Protein AF-A0A7S1FJR0-F1 (afdb_monomer_lite)

Radius of gyration: 29.77 Å; chains: 1; bounding box: 58×28×76 Å

InterPro domains:
  IPR029063 S-adenosyl-L-methionine-dependent methyltransferase superfamily [G3DSA:3.40.50.150] (60-135)
  IPR051038 RMT2/GAMT Methyltransferase [PTHR32379] (3-133)

Foldseek 3Di:
DVLLVVLVVCLVVVHDQCDADPVGDTPLRVCVVVVVVNSNVSSVVSVVVVVVVVVVVVVVVVVVVVVVVVVVVVPWDWDDDDQFIATPVRDGPDGNVCLVVLLVVLPVVQPPPCPPPDDDDDDCGSVSNVVNVVD

Secondary structure (DSSP, 8-state):
-HHHHHHHHHHHTT--S----TTS--HHHHHHHTT-HHHHHHHHHHHHHHHHHHHHHHHHHHHHHHHHHHHHHHH---EEETTEEE-TTS-EEEEGGGHHHHHHHHHHHS-TT-TT-----S--TTSTTHHHHT-

pLDDT: mean 90.29, std 5.3, range [60.34, 97.44]

Structure (mmCIF, N/CA/C/O backbone):
data_AF-A0A7S1FJR0-F1
#
_entry.id   AF-A0A7S1FJR0-F1
#
loop_
_atom_site.group_PDB
_atom_site.id
_atom_site.type_symbol
_atom_site.label_atom_id
_atom_site.label_alt_id
_atom_site.label_comp_id
_atom_site.label_asym_id
_atom_site.label_entity_id
_atom_site.label_seq_id
_atom_site.pdbx_PDB_ins_code
_atom_site.Cartn_x
_atom_site.Cartn_y
_atom_site.Cartn_z
_atom_site.occupancy
_atom_site.B_iso_or_equiv
_atom_site.auth_seq_id
_atom_site.auth_comp_id
_atom_site.auth_asym_id
_atom_site.auth_atom_id
_atom_site.pdbx_PDB_model_num
ATOM 1 N N . SER A 1 1 ? 29.076 12.548 -42.375 1.00 60.34 1 SER A N 1
ATOM 2 C CA . SER A 1 1 ? 28.071 13.593 -42.110 1.00 60.34 1 SER A CA 1
ATOM 3 C C . SER A 1 1 ? 26.684 12.986 -42.231 1.00 60.34 1 SER A C 1
ATOM 5 O O . SER A 1 1 ? 25.945 12.989 -41.262 1.00 60.34 1 SER A O 1
ATOM 7 N N . ASP A 1 2 ? 26.422 12.313 -43.347 1.00 78.38 2 ASP A N 1
ATOM 8 C CA . ASP A 1 2 ? 25.109 11.788 -43.751 1.00 78.38 2 ASP A CA 1
ATOM 9 C C . ASP A 1 2 ? 24.524 10.722 -42.807 1.00 78.38 2 ASP A C 1
ATOM 11 O O . ASP A 1 2 ? 23.327 10.709 -42.542 1.00 78.38 2 ASP A O 1
ATOM 15 N N . ALA A 1 3 ? 25.366 9.857 -42.230 1.00 76.50 3 ALA A N 1
ATOM 16 C CA . ALA A 1 3 ? 24.906 8.801 -41.323 1.00 76.50 3 ALA A CA 1
ATOM 17 C C . ALA A 1 3 ? 24.325 9.332 -39.998 1.00 76.50 3 ALA A C 1
ATOM 19 O O . ALA A 1 3 ? 23.472 8.688 -39.399 1.00 76.50 3 ALA A O 1
ATOM 20 N N . VAL A 1 4 ? 24.786 10.494 -39.525 1.00 86.38 4 VAL A N 1
ATOM 21 C CA . VAL A 1 4 ? 24.269 11.112 -38.292 1.00 86.38 4 VAL A CA 1
ATOM 22 C C . VAL A 1 4 ? 22.897 11.724 -38.557 1.00 86.38 4 VAL A C 1
ATOM 24 O O . VAL A 1 4 ? 21.985 11.534 -37.765 1.00 86.38 4 VAL A O 1
ATOM 27 N N . GLU A 1 5 ? 22.742 12.396 -39.696 1.00 86.81 5 GLU A N 1
ATOM 28 C CA . GLU A 1 5 ? 21.486 13.027 -40.108 1.00 86.81 5 GLU A CA 1
ATOM 29 C C . GLU A 1 5 ? 20.383 11.989 -40.349 1.00 86.81 5 GLU A C 1
ATOM 31 O O . GLU A 1 5 ? 19.269 12.145 -39.855 1.00 86.81 5 GLU A O 1
ATOM 36 N N . ALA A 1 6 ? 20.716 10.869 -40.998 1.00 82.25 6 ALA A N 1
ATOM 37 C CA . ALA A 1 6 ? 19.790 9.751 -41.154 1.00 82.25 6 ALA A CA 1
ATOM 38 C C . ALA A 1 6 ? 19.336 9.176 -39.798 1.00 82.25 6 ALA A C 1
ATOM 40 O O . ALA A 1 6 ? 18.147 8.937 -39.600 1.00 82.25 6 ALA A O 1
ATOM 41 N N . VAL A 1 7 ? 20.261 8.993 -38.848 1.00 85.06 7 VAL A N 1
ATOM 42 C CA . VAL A 1 7 ? 19.936 8.514 -37.492 1.00 85.06 7 VAL A CA 1
ATOM 43 C C . VAL A 1 7 ? 19.054 9.514 -36.745 1.00 85.06 7 VAL A C 1
ATOM 45 O O . VAL A 1 7 ? 18.097 9.097 -36.101 1.00 85.06 7 VAL A O 1
ATOM 48 N N . SER A 1 8 ? 19.321 10.816 -36.857 1.00 85.25 8 SER A N 1
ATOM 49 C CA . SER A 1 8 ? 18.485 11.856 -36.247 1.00 85.25 8 SER A CA 1
ATOM 50 C C . SER A 1 8 ? 17.046 11.813 -36.762 1.00 85.25 8 SER A C 1
ATOM 52 O O . SER A 1 8 ? 16.123 11.790 -35.953 1.00 85.25 8 SER A O 1
ATOM 54 N N . VAL A 1 9 ? 16.846 11.706 -38.080 1.00 86.50 9 VAL A N 1
ATOM 55 C CA . VAL A 1 9 ? 15.502 11.608 -38.678 1.00 86.50 9 VAL A CA 1
ATOM 56 C C . VAL A 1 9 ? 14.767 10.347 -38.214 1.00 86.50 9 VAL A C 1
ATOM 58 O O . VAL A 1 9 ? 13.573 10.391 -37.931 1.00 86.50 9 VAL A O 1
ATOM 61 N N . LEU A 1 10 ? 15.469 9.216 -38.107 1.00 82.75 10 LEU A N 1
ATOM 62 C CA . LEU A 1 10 ? 14.882 7.955 -37.641 1.00 82.75 10 LEU A CA 1
ATOM 63 C C . LEU A 1 10 ? 14.472 8.020 -36.160 1.00 82.75 10 LEU A C 1
ATOM 65 O O . LEU A 1 10 ? 13.376 7.593 -35.796 1.00 82.75 10 LEU A O 1
ATOM 69 N N . VAL A 1 11 ? 15.317 8.619 -35.319 1.00 85.88 11 VAL A N 1
ATOM 70 C CA . VAL A 1 11 ? 15.025 8.873 -33.901 1.00 85.88 11 VAL A CA 1
ATOM 71 C C . VAL A 1 11 ? 13.803 9.786 -33.737 1.00 85.88 11 VAL A C 1
ATOM 73 O O . VAL A 1 11 ? 12.915 9.482 -32.941 1.00 85.88 11 VAL A O 1
ATOM 76 N N . GLU A 1 12 ? 13.712 10.865 -34.518 1.00 84.44 12 GLU A N 1
ATOM 77 C CA . GLU A 1 12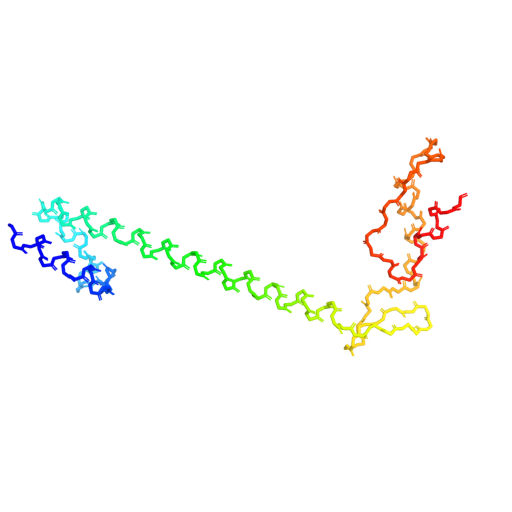 ? 12.555 11.775 -34.522 1.00 84.44 12 GLU A CA 1
ATOM 78 C C . GLU A 1 12 ? 11.269 11.095 -35.009 1.00 84.44 12 GLU A C 1
ATOM 80 O O . GLU A 1 12 ? 10.179 11.394 -34.523 1.00 84.44 12 GLU A O 1
ATOM 85 N N . ALA A 1 13 ? 11.387 10.136 -35.927 1.00 85.19 13 ALA A N 1
ATOM 86 C CA . ALA A 1 13 ? 10.273 9.320 -36.399 1.00 85.19 13 ALA A CA 1
ATOM 87 C C . ALA A 1 13 ? 9.847 8.218 -35.405 1.00 85.19 13 ALA A C 1
ATOM 89 O O . ALA A 1 13 ? 8.972 7.413 -35.726 1.00 85.19 13 ALA A O 1
ATOM 90 N N . HIS A 1 14 ? 10.442 8.176 -34.209 1.00 80.06 14 HIS A N 1
ATOM 91 C CA . HIS A 1 14 ? 10.202 7.177 -33.169 1.00 80.06 14 HIS A CA 1
ATOM 92 C C . HIS A 1 14 ? 10.384 5.720 -33.631 1.00 80.06 14 HIS A C 1
ATOM 94 O O . HIS A 1 14 ? 9.635 4.824 -33.232 1.00 80.06 14 HIS A O 1
ATOM 100 N N . THR A 1 15 ? 11.355 5.463 -34.509 1.00 79.88 15 THR A N 1
ATOM 101 C CA . THR A 1 15 ? 11.601 4.103 -35.002 1.00 79.88 15 THR A CA 1
ATOM 102 C C . THR A 1 15 ? 12.198 3.201 -33.926 1.00 79.88 15 THR A C 1
ATOM 104 O O . THR A 1 15 ? 12.932 3.658 -33.052 1.00 79.88 15 THR A O 1
ATOM 107 N N . VAL A 1 16 ? 11.927 1.900 -34.037 1.00 82.19 16 VAL A N 1
ATOM 108 C CA . VAL A 1 16 ? 12.459 0.863 -33.143 1.00 82.19 16 VAL A CA 1
ATOM 109 C C . VAL A 1 16 ? 13.994 0.902 -33.156 1.00 82.19 16 VAL A C 1
ATOM 111 O O . VAL A 1 16 ? 14.613 0.759 -34.211 1.00 82.19 16 VAL A O 1
ATOM 114 N N . TRP A 1 17 ? 14.605 1.137 -31.993 1.00 84.38 17 TRP A N 1
ATOM 115 C CA . TRP A 1 17 ? 16.048 1.371 -31.853 1.00 84.38 17 TRP A CA 1
ATOM 116 C C . TRP A 1 17 ? 16.842 0.109 -31.490 1.00 84.38 17 TRP A C 1
ATOM 118 O O . TRP A 1 17 ? 18.056 0.083 -31.681 1.00 84.38 17 TRP A O 1
ATOM 128 N N . ASP A 1 18 ? 16.167 -0.924 -30.985 1.00 87.12 18 ASP A N 1
ATOM 129 C CA . ASP A 1 18 ? 16.720 -2.186 -30.477 1.00 87.12 18 ASP A CA 1
ATOM 130 C C . ASP A 1 18 ? 16.573 -3.355 -31.469 1.00 87.12 18 ASP A C 1
ATOM 132 O O . ASP A 1 18 ? 16.787 -4.516 -31.117 1.00 87.12 18 ASP A O 1
ATOM 136 N N . VAL A 1 19 ? 16.227 -3.067 -32.730 1.00 89.88 19 VAL A N 1
ATOM 137 C CA . VAL A 1 19 ? 16.151 -4.088 -33.785 1.00 89.88 19 VAL A CA 1
ATOM 138 C C . VAL A 1 19 ? 17.517 -4.732 -33.975 1.00 89.88 19 VAL A C 1
ATOM 140 O O . VAL A 1 19 ? 18.516 -4.037 -34.103 1.00 89.88 19 VAL A O 1
ATOM 143 N N . THR A 1 20 ? 17.567 -6.056 -34.051 1.00 91.75 20 THR A N 1
ATOM 144 C CA . THR A 1 20 ? 18.815 -6.787 -34.284 1.00 91.75 20 THR A CA 1
ATOM 145 C C . THR A 1 20 ? 18.979 -7.191 -35.748 1.00 91.75 20 THR A C 1
ATOM 147 O O . THR A 1 20 ? 18.000 -7.472 -36.445 1.00 91.75 20 THR A O 1
ATOM 150 N N . ASP A 1 21 ? 20.223 -7.201 -36.230 1.00 89.81 21 ASP A N 1
ATOM 151 C CA . ASP A 1 21 ? 20.583 -7.779 -37.528 1.00 89.81 21 ASP A CA 1
ATOM 152 C C . ASP A 1 21 ? 20.676 -9.321 -37.477 1.00 89.81 21 ASP A C 1
ATOM 154 O O . ASP A 1 21 ? 20.405 -9.952 -36.452 1.00 89.81 21 ASP A O 1
ATOM 158 N N . ALA A 1 22 ? 21.053 -9.952 -38.596 1.00 90.56 22 ALA A N 1
ATOM 159 C CA . ALA A 1 22 ? 21.213 -11.408 -38.683 1.00 90.56 22 ALA A CA 1
ATOM 160 C C . ALA A 1 22 ? 22.313 -11.955 -37.749 1.00 90.56 22 ALA A C 1
ATOM 162 O O . ALA A 1 22 ? 22.316 -13.143 -37.422 1.00 90.56 22 ALA A O 1
ATOM 163 N N . GLU A 1 23 ? 23.224 -11.090 -37.303 1.00 89.56 23 GLU A N 1
ATOM 164 C CA . GLU A 1 23 ? 24.294 -11.386 -36.358 1.00 89.56 23 GLU A CA 1
ATOM 165 C C . GLU A 1 23 ? 23.918 -11.043 -34.903 1.00 89.56 23 GLU A C 1
ATOM 167 O O . GLU A 1 23 ? 24.732 -11.244 -34.000 1.00 89.56 23 GLU A O 1
ATOM 172 N N . GLY A 1 24 ? 22.694 -10.563 -34.652 1.00 91.00 24 GLY A N 1
ATOM 173 C CA . GLY A 1 24 ? 22.186 -10.235 -33.319 1.00 91.00 24 GLY A CA 1
ATOM 174 C C . GLY A 1 24 ? 22.629 -8.873 -32.779 1.00 91.00 24 GLY A C 1
ATOM 175 O O . GLY A 1 24 ? 22.504 -8.637 -31.580 1.00 91.00 24 GLY A O 1
ATOM 176 N N . ARG A 1 25 ? 23.162 -7.981 -33.621 1.00 90.19 25 ARG A N 1
ATOM 177 C CA . ARG A 1 25 ? 23.668 -6.660 -33.215 1.00 90.19 25 ARG A CA 1
ATOM 178 C C . ARG A 1 25 ? 22.603 -5.591 -33.388 1.00 90.19 25 ARG A C 1
ATOM 180 O O . ARG A 1 25 ? 21.916 -5.573 -34.410 1.00 90.19 25 ARG A O 1
ATOM 187 N N . ILE A 1 26 ? 22.521 -4.663 -32.439 1.00 91.81 26 ILE A N 1
ATOM 188 C CA . ILE A 1 26 ? 21.643 -3.491 -32.561 1.00 91.81 26 ILE A CA 1
ATOM 189 C C . ILE A 1 26 ? 22.347 -2.348 -33.321 1.00 91.81 26 ILE A C 1
ATOM 191 O O . ILE A 1 26 ? 23.581 -2.327 -33.398 1.00 91.81 26 ILE A O 1
ATOM 195 N N . PRO A 1 27 ? 21.616 -1.349 -33.860 1.00 91.31 27 PRO A N 1
ATOM 196 C CA . PRO A 1 27 ? 22.200 -0.224 -34.590 1.00 91.31 27 PRO A CA 1
ATOM 197 C C . PRO A 1 27 ? 23.309 0.504 -33.822 1.00 91.31 27 PRO A C 1
ATOM 199 O O . PRO A 1 27 ? 24.277 0.965 -34.430 1.00 91.31 27 PRO A O 1
ATOM 202 N N . ALA A 1 28 ? 23.203 0.577 -32.491 1.00 90.56 28 ALA A N 1
ATOM 203 C CA . ALA A 1 28 ? 24.237 1.161 -31.642 1.00 90.56 28 ALA A CA 1
ATOM 204 C C . ALA A 1 28 ? 25.548 0.349 -31.691 1.00 90.56 28 ALA A C 1
ATOM 206 O O . ALA A 1 28 ? 26.613 0.932 -31.891 1.00 90.56 28 ALA A O 1
ATOM 207 N N . ASP A 1 29 ? 25.491 -0.983 -31.614 1.00 91.69 29 ASP A N 1
ATOM 208 C CA . ASP A 1 29 ? 26.678 -1.851 -31.691 1.00 91.69 29 ASP A CA 1
ATOM 209 C C . ASP A 1 29 ? 27.389 -1.718 -33.041 1.00 91.69 29 ASP A C 1
ATOM 211 O O . ASP A 1 29 ? 28.623 -1.668 -33.122 1.00 91.69 29 ASP A O 1
ATOM 215 N N . VAL A 1 30 ? 26.603 -1.627 -34.119 1.00 91.62 30 VAL A N 1
ATOM 216 C CA . VAL A 1 30 ? 27.115 -1.424 -35.479 1.00 91.62 30 VAL A CA 1
ATOM 217 C C . VAL A 1 30 ? 27.787 -0.054 -35.595 1.00 91.62 30 VAL A C 1
ATOM 219 O O . VAL A 1 30 ? 28.906 0.036 -36.105 1.00 91.62 30 VAL A O 1
ATOM 222 N N . ALA A 1 31 ? 27.159 1.004 -35.072 1.00 91.81 31 ALA A N 1
ATOM 223 C CA . ALA A 1 31 ? 27.729 2.350 -35.056 1.00 91.81 31 ALA A CA 1
ATOM 224 C C . ALA A 1 31 ? 29.031 2.419 -34.242 1.00 91.81 31 ALA A C 1
ATOM 226 O O . ALA A 1 31 ? 29.994 3.051 -34.681 1.00 91.81 31 ALA A O 1
ATOM 227 N N . PHE A 1 32 ? 29.091 1.736 -33.097 1.00 92.75 32 PHE A N 1
ATOM 228 C CA . PHE A 1 32 ? 30.289 1.656 -32.263 1.00 92.75 32 PHE A CA 1
ATOM 229 C C . PHE A 1 32 ? 31.433 0.936 -32.984 1.00 92.75 32 PHE A C 1
ATOM 231 O O . PHE A 1 32 ? 32.537 1.469 -33.093 1.00 92.75 32 PHE A O 1
ATOM 238 N N . THR A 1 33 ? 31.152 -0.238 -33.557 1.00 92.06 33 THR A N 1
ATOM 239 C CA . THR A 1 33 ? 32.147 -1.052 -34.275 1.00 92.06 33 THR A CA 1
ATOM 240 C C . THR A 1 33 ? 32.689 -0.332 -35.514 1.00 92.06 33 THR A C 1
ATOM 242 O O . THR A 1 33 ? 33.867 -0.457 -35.841 1.00 92.06 33 THR A O 1
ATOM 245 N N . ALA A 1 34 ? 31.855 0.469 -36.183 1.00 90.88 34 ALA A N 1
ATOM 246 C CA . ALA A 1 34 ? 32.246 1.294 -37.326 1.00 90.88 34 ALA A CA 1
ATOM 247 C C . ALA A 1 34 ? 32.981 2.600 -36.942 1.00 90.88 34 ALA A C 1
ATOM 249 O O . ALA A 1 34 ? 33.374 3.369 -37.822 1.00 90.88 34 ALA A O 1
ATOM 250 N N . GLY A 1 35 ? 33.162 2.890 -35.646 1.00 91.94 35 GLY A N 1
ATOM 251 C CA . GLY A 1 35 ? 33.801 4.119 -35.160 1.00 91.94 35 GLY A CA 1
ATOM 252 C C . GLY A 1 35 ? 32.937 5.378 -35.310 1.00 91.94 35 GLY A C 1
ATOM 253 O O . GLY A 1 35 ? 33.449 6.499 -35.302 1.00 91.94 35 GLY A O 1
ATOM 254 N N . HIS A 1 36 ? 31.621 5.233 -35.475 1.00 93.06 36 HIS A N 1
ATOM 255 C CA . HIS A 1 36 ? 30.671 6.337 -35.627 1.00 93.06 36 HIS A CA 1
ATOM 256 C C . HIS A 1 36 ? 30.156 6.821 -34.267 1.00 93.06 36 HIS A C 1
ATOM 258 O O . HIS A 1 36 ? 28.973 6.698 -33.955 1.00 93.06 36 HIS A O 1
ATOM 264 N N . GLN A 1 37 ? 31.049 7.425 -33.475 1.00 92.56 37 GLN A N 1
ATOM 265 C CA . GLN A 1 37 ? 30.767 7.827 -32.090 1.00 92.56 37 GLN A CA 1
ATOM 266 C C . GLN A 1 37 ? 29.494 8.676 -31.949 1.00 92.56 37 GLN A C 1
ATOM 268 O O . GLN A 1 37 ? 28.661 8.397 -31.101 1.00 92.56 37 GLN A O 1
ATOM 273 N N . ARG A 1 38 ? 29.288 9.671 -32.823 1.00 92.25 38 ARG A N 1
ATOM 274 C CA . ARG A 1 38 ? 28.103 10.548 -32.745 1.00 92.25 38 ARG A CA 1
ATOM 275 C C . ARG A 1 38 ? 26.787 9.806 -32.981 1.00 92.25 38 ARG A C 1
ATOM 277 O O . ARG A 1 38 ? 25.802 10.097 -32.315 1.00 92.25 38 ARG A O 1
ATOM 284 N N . SER A 1 39 ? 26.766 8.867 -33.926 1.00 90.81 39 SER A N 1
ATOM 285 C CA . SER A 1 39 ? 25.584 8.040 -34.186 1.00 90.81 39 SER A CA 1
ATOM 286 C C . SER A 1 39 ? 25.328 7.077 -33.025 1.00 90.81 39 SER A C 1
ATOM 288 O O . SER A 1 39 ? 24.182 6.907 -32.625 1.00 90.81 39 SER A O 1
ATOM 290 N N . PHE A 1 40 ? 26.389 6.501 -32.450 1.00 92.12 40 PHE A N 1
ATOM 291 C CA . PHE A 1 40 ? 26.303 5.669 -31.250 1.00 92.12 40 PHE A CA 1
ATOM 292 C C . PHE A 1 40 ? 25.731 6.439 -30.052 1.00 92.12 40 PHE A C 1
ATOM 294 O O . PHE A 1 40 ? 24.793 5.962 -29.413 1.00 92.12 40 PHE A O 1
ATOM 301 N N . ASP A 1 41 ? 26.242 7.643 -29.780 1.00 92.00 41 ASP A N 1
ATOM 302 C CA . ASP A 1 41 ? 25.780 8.479 -28.669 1.00 92.00 41 ASP A CA 1
ATOM 303 C C . ASP A 1 41 ? 24.293 8.838 -28.830 1.00 92.00 41 ASP A C 1
ATOM 305 O O . ASP A 1 41 ? 23.522 8.717 -27.879 1.00 92.00 41 ASP A O 1
ATOM 309 N N . LEU A 1 42 ? 23.864 9.223 -30.041 1.00 91.31 42 LEU A N 1
ATOM 310 C CA . LEU A 1 42 ? 22.461 9.544 -30.334 1.00 91.31 42 LEU A CA 1
ATOM 311 C C . LEU A 1 42 ? 21.529 8.345 -30.133 1.00 91.31 42 LEU A C 1
ATOM 313 O O . LEU A 1 42 ? 20.503 8.483 -29.470 1.00 91.31 42 LEU A O 1
ATOM 317 N N . LEU A 1 43 ? 21.889 7.177 -30.671 1.00 91.25 43 LEU A N 1
ATOM 318 C CA . LEU A 1 43 ? 21.094 5.953 -30.530 1.00 91.25 43 LEU A CA 1
ATOM 319 C C . LEU A 1 43 ? 20.999 5.509 -29.070 1.00 91.25 43 LEU A C 1
ATOM 321 O O . LEU A 1 43 ? 19.926 5.128 -28.613 1.00 91.25 43 LEU A O 1
ATOM 325 N N . THR A 1 44 ? 22.099 5.615 -28.324 1.00 90.38 44 THR A N 1
ATOM 326 C CA . THR A 1 44 ? 22.141 5.253 -26.903 1.00 90.38 44 THR A CA 1
ATOM 327 C C . THR A 1 44 ? 21.279 6.193 -26.065 1.00 90.38 44 THR A C 1
ATOM 329 O O . THR A 1 44 ? 20.480 5.742 -25.247 1.00 90.38 44 THR A O 1
ATOM 332 N N . LEU A 1 45 ? 21.397 7.508 -26.276 1.00 90.31 45 LEU A N 1
ATOM 333 C CA . LEU A 1 45 ? 20.585 8.498 -25.564 1.00 90.31 45 LEU A CA 1
ATOM 334 C C . LEU A 1 45 ? 19.096 8.348 -25.883 1.00 90.31 45 LEU A C 1
ATOM 336 O O . LEU A 1 45 ? 18.268 8.465 -24.980 1.00 90.31 45 LEU A O 1
ATOM 340 N N . TYR A 1 46 ? 18.763 8.060 -27.141 1.00 91.12 46 TYR A N 1
ATOM 341 C CA . TYR A 1 46 ? 17.396 7.773 -27.548 1.00 91.12 46 TYR A CA 1
ATOM 342 C C . TYR A 1 46 ? 16.861 6.483 -26.914 1.00 91.12 46 TYR A C 1
ATOM 344 O O . TYR A 1 46 ? 15.787 6.499 -26.323 1.00 91.12 46 TYR A O 1
ATOM 352 N N . GLY A 1 47 ? 17.622 5.387 -26.936 1.00 89.62 47 GLY A N 1
ATOM 353 C CA . GLY A 1 47 ? 17.214 4.141 -26.284 1.00 89.62 47 GLY A CA 1
ATOM 354 C C . GLY A 1 47 ? 16.949 4.330 -24.788 1.00 89.62 47 GLY A C 1
ATOM 355 O O . GLY A 1 47 ? 15.908 3.920 -24.278 1.00 89.62 47 GLY A O 1
ATOM 356 N N . CYS A 1 48 ? 17.826 5.060 -24.091 1.00 89.62 48 CYS A N 1
ATOM 357 C CA . CYS A 1 48 ? 17.617 5.434 -22.691 1.00 89.62 48 CYS A CA 1
ATOM 358 C C . CYS A 1 48 ? 16.343 6.267 -22.474 1.00 89.62 48 CYS A C 1
ATOM 360 O O . CYS A 1 48 ? 15.662 6.078 -21.464 1.00 89.62 48 CYS A O 1
ATOM 362 N N . SER A 1 49 ? 16.018 7.197 -23.378 1.00 89.44 49 SER A N 1
ATOM 363 C CA . SER A 1 49 ? 14.815 8.026 -23.245 1.00 89.44 49 SER A CA 1
ATOM 364 C C . SER A 1 49 ? 13.535 7.224 -23.484 1.00 89.44 49 SER A C 1
ATOM 366 O O . SER A 1 49 ? 12.578 7.398 -22.732 1.00 89.44 49 SER A O 1
ATOM 368 N N . VAL A 1 50 ? 13.540 6.299 -24.450 1.00 90.62 50 VAL A N 1
ATOM 369 C CA . VAL A 1 50 ? 12.428 5.375 -24.717 1.00 90.62 50 VAL A CA 1
ATOM 370 C C . VAL A 1 50 ? 12.196 4.449 -23.527 1.00 90.62 50 VAL A C 1
ATOM 372 O O . VAL A 1 50 ? 11.086 4.416 -23.006 1.00 90.62 50 VAL A O 1
ATOM 375 N N . ILE A 1 51 ? 13.241 3.778 -23.028 1.00 89.50 51 ILE A N 1
ATOM 376 C CA . ILE A 1 51 ? 13.140 2.892 -21.854 1.00 89.50 51 ILE A CA 1
ATOM 377 C C . ILE A 1 51 ? 12.580 3.654 -20.652 1.00 89.50 51 ILE A C 1
ATOM 379 O O . ILE A 1 51 ? 11.719 3.158 -19.929 1.00 89.50 51 ILE A O 1
ATOM 383 N N . ARG A 1 52 ? 13.059 4.880 -20.421 1.00 91.69 52 ARG A N 1
ATOM 384 C CA . ARG A 1 52 ? 12.564 5.705 -19.319 1.00 91.69 52 ARG A CA 1
ATOM 385 C C . ARG A 1 52 ? 11.084 6.044 -19.486 1.00 91.69 52 ARG A C 1
ATOM 387 O O . ARG A 1 52 ? 10.346 5.926 -18.515 1.00 91.69 52 ARG A O 1
ATOM 394 N N . ALA A 1 53 ? 10.659 6.426 -20.689 1.00 90.50 53 ALA A N 1
ATOM 395 C CA . ALA A 1 53 ? 9.254 6.689 -20.973 1.00 90.50 53 ALA A CA 1
ATOM 396 C C . ALA A 1 53 ? 8.387 5.442 -20.734 1.00 90.50 53 ALA A C 1
ATOM 398 O O . ALA A 1 53 ? 7.338 5.552 -20.112 1.00 90.50 53 ALA A O 1
ATOM 399 N N . GLU A 1 54 ? 8.841 4.253 -21.138 1.00 92.38 54 GLU A N 1
ATOM 400 C CA . GLU A 1 54 ? 8.133 2.990 -20.884 1.00 92.38 54 GLU A CA 1
ATOM 401 C C . GLU A 1 54 ? 8.021 2.654 -19.392 1.00 92.38 54 GLU A C 1
ATOM 403 O O . GLU A 1 54 ? 6.969 2.198 -18.936 1.00 92.38 54 GLU A O 1
ATOM 408 N N . ILE A 1 55 ? 9.087 2.887 -18.621 1.00 93.44 55 ILE A N 1
ATOM 409 C CA . ILE A 1 55 ? 9.082 2.714 -17.163 1.00 93.44 55 ILE A CA 1
ATOM 410 C C . ILE A 1 55 ? 8.083 3.679 -16.518 1.00 93.44 55 ILE A C 1
ATOM 412 O O . ILE A 1 55 ? 7.275 3.256 -15.689 1.00 93.44 55 ILE A O 1
ATOM 416 N N . ASP A 1 56 ? 8.118 4.955 -16.902 1.00 93.81 56 ASP A N 1
ATOM 417 C CA . ASP A 1 56 ? 7.220 5.983 -16.374 1.00 93.81 56 ASP A CA 1
ATOM 418 C C . ASP A 1 56 ? 5.751 5.663 -16.719 1.00 93.81 56 ASP A C 1
ATOM 420 O O . ASP A 1 56 ? 4.890 5.680 -15.833 1.00 93.81 56 ASP A O 1
ATOM 424 N N . ASP A 1 57 ? 5.473 5.241 -17.955 1.00 93.75 57 ASP A N 1
ATOM 425 C CA . ASP A 1 57 ? 4.174 4.715 -18.395 1.00 93.75 57 ASP A CA 1
ATOM 426 C C . ASP A 1 57 ? 3.729 3.508 -17.556 1.00 93.75 57 ASP A C 1
ATOM 428 O O . ASP A 1 57 ? 2.565 3.391 -17.159 1.00 93.75 57 ASP A O 1
ATOM 432 N N . GLY A 1 58 ? 4.653 2.582 -17.286 1.00 92.69 58 GLY A N 1
ATOM 433 C CA . GLY A 1 58 ? 4.424 1.416 -16.440 1.00 92.69 58 GLY A CA 1
ATOM 434 C C . GLY A 1 58 ? 4.015 1.813 -15.021 1.00 92.69 58 GLY A C 1
ATOM 435 O O . GLY A 1 58 ? 3.008 1.317 -14.506 1.00 92.69 58 GLY A O 1
ATOM 436 N N . HIS A 1 59 ? 4.738 2.756 -14.413 1.00 93.75 59 HIS A N 1
ATOM 437 C CA . HIS A 1 59 ? 4.409 3.310 -13.101 1.00 93.75 59 HIS A CA 1
ATOM 438 C C . HIS A 1 59 ? 3.054 4.024 -13.095 1.00 93.75 59 HIS A C 1
ATOM 440 O O . HIS A 1 59 ? 2.274 3.852 -12.155 1.00 93.75 59 HIS A O 1
ATOM 446 N N . GLU A 1 60 ? 2.726 4.789 -14.137 1.00 92.88 60 GLU A N 1
ATOM 447 C CA . GLU A 1 60 ? 1.432 5.465 -14.225 1.00 92.88 60 GLU A CA 1
ATOM 448 C C . GLU A 1 60 ? 0.275 4.463 -14.339 1.00 92.88 60 GLU A C 1
ATOM 450 O O . GLU A 1 60 ? -0.745 4.606 -13.651 1.00 92.88 60 GLU A O 1
ATOM 455 N N . ARG A 1 61 ? 0.431 3.415 -15.157 1.00 93.31 61 ARG A N 1
ATOM 456 C CA . ARG A 1 61 ? -0.558 2.333 -15.297 1.00 93.31 61 ARG A CA 1
ATOM 457 C C . ARG A 1 61 ? -0.759 1.589 -13.978 1.00 93.31 61 ARG A C 1
ATOM 459 O O . ARG A 1 61 ? -1.906 1.351 -13.593 1.00 93.31 61 ARG A O 1
ATOM 466 N N . GLU A 1 62 ? 0.320 1.269 -13.268 1.00 92.19 62 GLU A N 1
ATOM 467 C CA . GLU A 1 62 ? 0.280 0.666 -11.931 1.00 92.19 62 GLU A CA 1
ATOM 468 C C . GLU A 1 62 ? -0.471 1.565 -10.945 1.00 92.19 62 GLU A C 1
ATOM 470 O O . GLU A 1 62 ? -1.450 1.134 -10.335 1.00 92.19 62 GLU A O 1
ATOM 475 N N . ALA A 1 63 ? -0.090 2.840 -10.855 1.00 91.44 63 ALA A N 1
ATOM 476 C CA . ALA A 1 63 ? -0.729 3.803 -9.968 1.00 91.44 63 ALA A CA 1
ATOM 477 C C . ALA A 1 63 ? -2.219 3.978 -10.301 1.00 91.44 63 ALA A C 1
ATOM 479 O O . ALA A 1 63 ? -3.060 4.047 -9.404 1.00 91.44 63 ALA A O 1
ATOM 480 N N . LYS A 1 64 ? -2.588 4.006 -11.587 1.00 92.06 64 LYS A N 1
ATOM 481 C CA . LYS A 1 64 ? -3.991 4.057 -12.023 1.00 92.06 64 LYS A CA 1
ATOM 482 C C . LYS A 1 64 ? -4.753 2.800 -11.616 1.00 92.06 64 LYS A C 1
ATOM 484 O O . LYS A 1 64 ? -5.889 2.916 -11.148 1.00 92.06 64 LYS A O 1
ATOM 489 N N . ARG A 1 65 ? -4.151 1.615 -11.749 1.00 93.44 65 ARG A N 1
ATOM 490 C CA . ARG A 1 65 ? -4.765 0.358 -11.301 1.00 93.44 65 ARG A CA 1
ATOM 491 C C . ARG A 1 65 ? -4.979 0.368 -9.791 1.00 93.44 65 ARG A C 1
ATOM 493 O O . ARG A 1 65 ? -6.093 0.105 -9.353 1.00 93.44 65 ARG A O 1
ATOM 500 N N . GLN A 1 66 ? -3.968 0.746 -9.011 1.00 90.50 66 GLN A N 1
ATOM 501 C CA . GLN A 1 66 ? -4.068 0.845 -7.551 1.00 90.50 66 GLN A CA 1
ATOM 502 C C . GLN A 1 66 ? -5.143 1.841 -7.117 1.00 90.50 66 GLN A C 1
ATOM 504 O O . GLN A 1 66 ? -5.971 1.508 -6.276 1.00 90.50 66 GLN A O 1
ATOM 509 N N . ARG A 1 67 ? -5.208 3.025 -7.744 1.00 91.06 67 ARG A N 1
ATOM 510 C CA . ARG A 1 67 ? -6.289 3.995 -7.503 1.00 91.06 67 ARG A CA 1
ATOM 511 C C . ARG A 1 67 ? -7.662 3.403 -7.799 1.00 91.06 67 ARG A C 1
ATOM 513 O O . ARG A 1 67 ? -8.587 3.631 -7.031 1.00 91.06 67 ARG A O 1
ATOM 520 N N . THR A 1 68 ? -7.790 2.641 -8.884 1.00 91.25 68 THR A N 1
ATOM 521 C CA . THR A 1 68 ? -9.055 1.992 -9.264 1.00 91.25 68 THR A CA 1
ATOM 522 C C . THR A 1 68 ? -9.466 0.934 -8.239 1.00 91.25 68 THR A C 1
ATOM 524 O O . THR A 1 68 ? -10.622 0.909 -7.822 1.00 91.25 68 THR A O 1
ATOM 527 N N . ILE A 1 69 ? -8.526 0.100 -7.783 1.00 88.56 69 ILE A N 1
ATOM 528 C CA . ILE A 1 69 ? -8.767 -0.913 -6.743 1.00 88.56 69 ILE A CA 1
ATOM 529 C C . ILE A 1 69 ? -9.149 -0.240 -5.420 1.00 88.56 69 ILE A C 1
ATOM 531 O O . ILE A 1 69 ? -10.165 -0.591 -4.831 1.00 88.56 69 ILE A O 1
ATOM 535 N N . HIS A 1 70 ? -8.387 0.766 -4.984 1.00 88.62 70 HIS A N 1
ATOM 536 C CA . HIS A 1 70 ? -8.663 1.511 -3.756 1.00 88.62 70 HIS A CA 1
ATOM 537 C C . HIS A 1 70 ? -10.027 2.207 -3.806 1.00 88.62 70 HIS A C 1
ATOM 539 O O . HIS A 1 70 ? -10.797 2.138 -2.855 1.00 88.62 70 HIS A O 1
ATOM 545 N N . PHE A 1 71 ? -10.362 2.831 -4.936 1.00 92.31 71 PHE A N 1
ATOM 546 C CA . PHE A 1 71 ? -11.674 3.437 -5.136 1.00 92.31 71 PHE A CA 1
ATOM 547 C C . PHE A 1 71 ? -12.798 2.400 -5.071 1.00 92.31 71 PHE A C 1
ATOM 549 O O . PHE A 1 71 ? -13.820 2.657 -4.445 1.00 92.31 71 PHE A O 1
ATOM 556 N N . SER A 1 72 ? -12.590 1.219 -5.660 1.00 88.88 72 SER A N 1
ATOM 557 C CA . SER A 1 72 ? -13.567 0.126 -5.614 1.00 88.88 72 SER A CA 1
ATOM 558 C C . SER A 1 72 ? -13.787 -0.366 -4.182 1.00 88.88 72 SER A C 1
ATOM 560 O O . SER A 1 72 ? -14.933 -0.475 -3.760 1.00 88.88 72 SER A O 1
ATOM 562 N N . TYR A 1 73 ? -12.708 -0.557 -3.414 1.00 87.50 73 TYR A N 1
ATOM 563 C CA . TYR A 1 73 ? -12.771 -0.917 -1.994 1.00 87.50 73 TYR A CA 1
ATOM 564 C C . TYR A 1 73 ? -13.556 0.116 -1.170 1.00 87.50 73 TYR A C 1
ATOM 566 O O . TYR A 1 73 ? -14.426 -0.242 -0.385 1.00 87.50 73 TYR A O 1
ATOM 574 N N . LEU A 1 74 ? -13.311 1.415 -1.386 1.00 90.25 74 LEU A N 1
ATOM 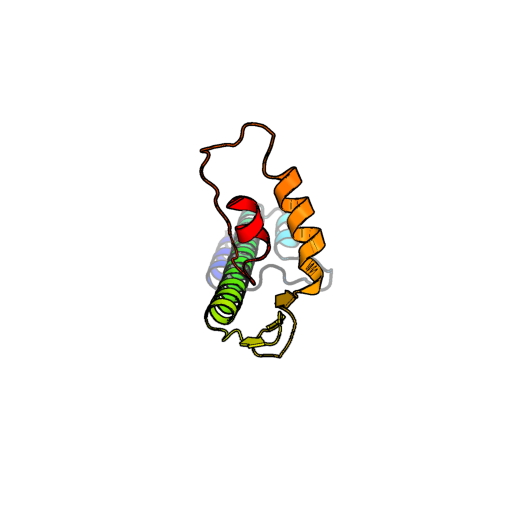575 C CA . LEU A 1 74 ? -14.012 2.482 -0.659 1.00 90.25 74 LEU A CA 1
ATOM 576 C C . LEU A 1 74 ? -15.502 2.607 -1.012 1.00 90.25 74 LEU A C 1
ATOM 578 O O . LEU A 1 74 ? -16.268 3.171 -0.232 1.00 90.25 74 LEU A O 1
ATOM 582 N N . GLN A 1 75 ? -15.915 2.135 -2.188 1.00 91.31 75 GLN A N 1
ATOM 583 C CA . GLN A 1 75 ? -17.319 2.134 -2.606 1.00 91.31 75 GLN A CA 1
ATOM 584 C C . GLN A 1 75 ? -18.066 0.859 -2.210 1.00 91.31 75 GLN A C 1
ATOM 586 O O . GLN A 1 75 ? -19.289 0.786 -2.368 1.00 91.31 75 GLN A O 1
ATOM 591 N N . GLU A 1 76 ? -17.347 -0.147 -1.726 1.00 90.38 76 GLU A N 1
ATOM 592 C CA . GLU A 1 76 ? -17.913 -1.440 -1.403 1.00 90.38 76 GLU A CA 1
ATOM 593 C C . GLU A 1 76 ? -18.841 -1.353 -0.186 1.00 90.38 76 GLU A C 1
ATOM 595 O O . GLU A 1 76 ? -18.547 -0.711 0.825 1.00 90.38 76 GLU A O 1
ATOM 600 N N . LYS A 1 77 ? -20.009 -1.997 -0.285 1.00 92.75 77 LYS A N 1
ATOM 601 C CA . LYS A 1 77 ? -20.966 -2.046 0.821 1.00 92.75 77 LYS A CA 1
ATOM 602 C C . LYS A 1 77 ? -20.607 -3.190 1.756 1.00 92.75 77 LYS A C 1
ATOM 604 O O . LYS A 1 77 ? -20.802 -4.351 1.408 1.00 92.75 77 LYS A O 1
ATOM 609 N N . LEU A 1 78 ? -20.168 -2.837 2.956 1.00 95.25 78 LEU A N 1
ATOM 610 C CA . LEU A 1 78 ? -19.948 -3.797 4.029 1.00 95.25 78 LEU A CA 1
ATOM 611 C C . LEU A 1 78 ? -21.271 -4.216 4.678 1.00 95.25 78 LEU A C 1
ATOM 613 O O . LEU A 1 78 ? -22.214 -3.424 4.786 1.00 95.25 78 LEU A O 1
ATOM 617 N N . ARG A 1 79 ? -21.330 -5.468 5.130 1.00 95.94 79 ARG A N 1
ATOM 618 C CA . ARG A 1 79 ? -22.456 -6.035 5.878 1.00 95.94 79 ARG A CA 1
ATOM 619 C C . ARG A 1 79 ? -22.011 -6.441 7.272 1.00 95.94 79 ARG A C 1
ATOM 621 O O . ARG A 1 79 ? -20.996 -7.112 7.427 1.00 95.94 79 ARG A O 1
ATOM 628 N N . TYR A 1 80 ? -22.804 -6.052 8.262 1.00 96.31 80 TYR A N 1
ATOM 629 C CA . TYR A 1 80 ? -22.637 -6.459 9.653 1.00 96.31 80 TYR A CA 1
ATOM 630 C C . TYR A 1 80 ? -23.647 -7.569 9.962 1.00 96.31 80 TYR A C 1
ATOM 632 O O . TYR A 1 80 ? -24.853 -7.338 9.868 1.00 96.31 80 TYR A O 1
ATOM 640 N N . GLU A 1 81 ? -23.169 -8.764 10.308 1.00 95.12 81 GLU A N 1
ATOM 641 C CA . GLU A 1 81 ? -23.994 -9.964 10.514 1.00 95.12 81 GLU A CA 1
ATOM 642 C C . GLU A 1 81 ? -23.440 -10.824 11.658 1.00 95.12 81 GLU A C 1
ATOM 644 O O . GLU A 1 81 ? -22.380 -11.420 11.505 1.00 95.12 81 GLU A O 1
ATOM 649 N N . ASP A 1 82 ? -24.154 -10.943 12.785 1.00 90.75 82 A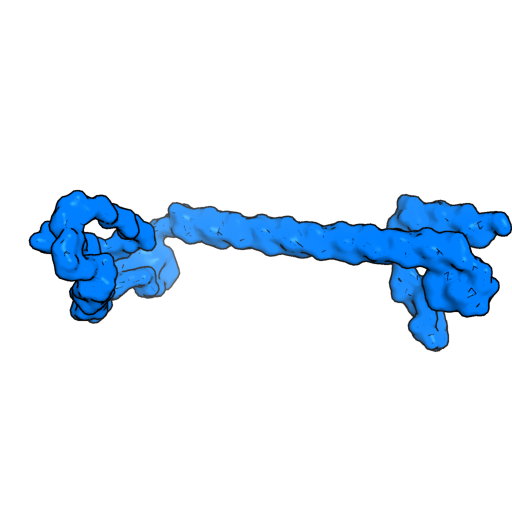SP A N 1
ATOM 650 C CA . ASP A 1 82 ? -23.805 -11.839 13.909 1.00 90.75 82 ASP A CA 1
ATOM 651 C C . ASP A 1 82 ? -22.300 -11.859 14.247 1.00 90.75 82 ASP A C 1
ATOM 653 O O . ASP A 1 82 ? -21.619 -12.865 14.043 1.00 90.75 82 ASP A O 1
ATOM 657 N N . GLU A 1 83 ? -21.771 -10.719 14.703 1.00 94.75 83 GLU A N 1
ATOM 658 C CA . GLU A 1 83 ? -20.339 -10.514 14.991 1.00 94.75 83 GLU A CA 1
ATOM 659 C C . GLU A 1 83 ? -19.402 -10.702 13.782 1.00 94.75 83 GLU A C 1
ATOM 661 O O . GLU A 1 83 ? -18.219 -10.990 13.939 1.00 94.75 83 GLU A O 1
ATOM 666 N N . ARG A 1 84 ? -19.892 -10.544 12.553 1.00 97.00 84 ARG A N 1
ATOM 667 C CA . ARG A 1 84 ? -19.077 -10.614 11.333 1.00 97.00 84 ARG A CA 1
ATOM 668 C C . ARG A 1 84 ? -19.212 -9.328 10.549 1.00 97.00 84 ARG A C 1
ATOM 670 O O . ARG A 1 84 ? -20.312 -8.805 10.381 1.00 97.00 84 ARG A O 1
ATOM 677 N N . LEU A 1 85 ? -18.086 -8.846 10.049 1.00 97.25 85 LEU A N 1
ATOM 678 C CA . LEU A 1 85 ? -18.020 -7.791 9.059 1.00 97.25 85 LEU A CA 1
ATOM 679 C C . LEU A 1 85 ? -17.624 -8.429 7.735 1.00 97.25 85 LEU A C 1
ATOM 681 O O . LEU A 1 85 ? -16.518 -8.955 7.605 1.00 97.25 85 LEU A O 1
ATOM 685 N N . LEU A 1 86 ? -18.539 -8.407 6.775 1.00 96.62 86 LEU A N 1
ATOM 686 C CA . LEU A 1 86 ? -18.373 -9.050 5.481 1.00 96.62 86 LEU A CA 1
ATOM 687 C C . LEU A 1 86 ? -18.292 -8.016 4.361 1.00 96.62 86 LEU A C 1
ATOM 689 O O . LEU A 1 86 ? -18.976 -6.989 4.402 1.00 96.62 86 LEU A O 1
ATOM 693 N N . ASP A 1 87 ? -17.497 -8.327 3.345 1.00 94.56 87 ASP A N 1
ATOM 694 C CA . ASP A 1 87 ? -17.454 -7.582 2.089 1.00 94.56 87 ASP A CA 1
ATOM 695 C C . ASP A 1 87 ? -18.670 -7.919 1.186 1.00 94.56 87 ASP A C 1
ATOM 697 O O . ASP A 1 87 ? -19.581 -8.688 1.556 1.00 94.56 87 ASP A O 1
ATOM 701 N N . ALA A 1 88 ? -18.737 -7.316 -0.003 1.00 91.31 88 ALA A N 1
ATOM 702 C CA . ALA A 1 88 ? -19.834 -7.536 -0.945 1.00 91.31 88 ALA A CA 1
ATOM 703 C C . ALA A 1 88 ? -19.848 -8.975 -1.489 1.00 91.31 88 ALA A C 1
ATOM 705 O O . ALA A 1 88 ? -20.927 -9.530 -1.719 1.00 91.31 88 ALA A O 1
ATOM 706 N N . ASP A 1 89 ? -18.676 -9.603 -1.600 1.00 91.69 89 ASP A N 1
ATOM 707 C CA . ASP A 1 89 ? -18.499 -11.003 -1.995 1.00 91.69 89 ASP A CA 1
ATOM 708 C C . ASP A 1 89 ? -18.807 -11.993 -0.850 1.00 91.69 89 ASP A C 1
ATOM 710 O O . ASP A 1 89 ? -18.854 -13.206 -1.068 1.00 91.69 89 ASP A O 1
ATOM 714 N N . GLY A 1 90 ? -19.050 -11.502 0.369 1.00 92.62 90 GLY A N 1
ATOM 715 C CA . GLY A 1 90 ? -19.325 -12.319 1.553 1.00 92.62 90 GLY A CA 1
ATOM 716 C C . GLY A 1 90 ? -18.068 -12.874 2.228 1.00 92.62 90 GLY A C 1
ATOM 717 O O . GLY A 1 90 ? -18.160 -13.813 3.021 1.00 92.62 90 GLY A O 1
ATOM 718 N N . ARG A 1 91 ? -16.890 -12.325 1.925 1.00 93.00 91 ARG A N 1
ATOM 719 C CA . ARG A 1 91 ? -15.635 -12.661 2.602 1.00 93.00 91 ARG A CA 1
ATOM 720 C C . ARG A 1 91 ? -15.535 -11.883 3.908 1.00 93.00 91 ARG A C 1
ATOM 722 O O . ARG A 1 91 ? -16.010 -10.756 4.016 1.00 93.00 91 ARG A O 1
ATOM 729 N N . GLY A 1 92 ? -14.904 -12.498 4.904 1.00 94.06 92 GLY A N 1
ATOM 730 C CA . GLY A 1 92 ? -14.665 -11.863 6.197 1.00 94.06 92 GLY A CA 1
ATOM 731 C C . GLY A 1 92 ? -13.639 -10.741 6.088 1.00 94.06 92 GLY A C 1
ATOM 732 O O . GLY A 1 92 ? -12.478 -11.007 5.790 1.00 94.06 92 GLY A O 1
ATOM 733 N N . VAL A 1 93 ? -14.070 -9.510 6.360 1.00 95.12 93 VAL A N 1
ATOM 734 C CA . VAL A 1 93 ? -13.194 -8.351 6.589 1.00 95.12 93 VAL A CA 1
ATOM 735 C C . VAL A 1 93 ? -12.705 -8.345 8.036 1.00 95.12 93 VAL A C 1
ATOM 737 O O . VAL A 1 93 ? -11.539 -8.065 8.288 1.00 95.12 93 VAL A O 1
ATOM 740 N N . MET A 1 94 ? -13.592 -8.662 8.984 1.00 96.56 94 MET A N 1
ATOM 741 C CA . MET A 1 94 ? -13.272 -8.828 10.404 1.00 96.56 94 MET A CA 1
ATOM 742 C C . MET A 1 94 ? -14.301 -9.746 11.062 1.00 96.56 94 MET A C 1
ATOM 744 O O . MET A 1 94 ? -15.478 -9.732 10.692 1.00 96.56 94 MET A O 1
ATOM 748 N N . MET A 1 95 ? -13.875 -10.530 12.050 1.00 97.44 95 MET A N 1
ATOM 749 C CA . MET A 1 95 ? -14.719 -11.541 12.683 1.00 97.44 95 MET A CA 1
ATOM 750 C C . MET A 1 95 ? -14.674 -11.464 14.213 1.00 97.44 95 MET A C 1
ATOM 752 O O . MET A 1 95 ? -13.632 -11.215 14.808 1.00 97.44 95 MET A O 1
ATOM 756 N N . GLY A 1 96 ? -15.792 -11.768 14.871 1.00 96.69 96 GLY A N 1
ATOM 757 C CA . GLY A 1 96 ? -15.938 -11.689 16.328 1.00 96.69 96 GLY A CA 1
ATOM 758 C C . GLY A 1 96 ? -15.007 -12.618 17.101 1.00 96.69 96 GLY A C 1
ATOM 759 O O . GLY A 1 96 ? -14.561 -12.287 18.198 1.00 96.69 96 GLY A O 1
ATOM 760 N N . TRP A 1 97 ? -14.618 -13.748 16.502 1.00 96.56 97 TRP A N 1
ATOM 761 C CA . TRP A 1 97 ? -13.661 -14.672 17.117 1.00 96.56 97 TRP A CA 1
ATOM 762 C C . TRP A 1 97 ? -12.280 -14.035 17.358 1.00 96.56 97 TRP A C 1
ATOM 764 O O . TRP A 1 97 ? -11.516 -14.543 18.177 1.00 96.56 97 TRP A O 1
ATOM 774 N N . GLU A 1 98 ? -11.963 -12.915 16.699 1.00 97.31 98 GLU A N 1
ATOM 775 C CA . GLU A 1 98 ? -10.716 -12.162 16.871 1.00 97.31 98 GLU A CA 1
ATOM 776 C C . GLU A 1 98 ? -10.685 -11.346 18.179 1.00 97.31 98 GLU A C 1
ATOM 778 O O . GLU A 1 98 ? -9.632 -10.823 18.549 1.00 97.31 98 GLU A O 1
ATOM 783 N N . ALA A 1 99 ? -11.792 -11.255 18.930 1.00 96.12 99 ALA A N 1
ATOM 784 C CA . ALA A 1 99 ? -11.884 -10.433 20.141 1.00 96.12 99 ALA A CA 1
ATOM 785 C C . ALA A 1 99 ? -10.776 -10.700 21.185 1.00 96.12 99 ALA A C 1
ATOM 787 O O . ALA A 1 99 ? -10.150 -9.734 21.630 1.00 96.12 99 ALA A O 1
ATOM 788 N N . PRO A 1 100 ? -10.421 -11.955 21.541 1.00 96.69 100 PRO A N 1
ATOM 789 C CA . PRO A 1 100 ? -9.328 -12.206 22.483 1.00 96.69 100 PRO A CA 1
ATOM 790 C C . PRO A 1 100 ? -7.964 -11.727 21.968 1.00 96.69 100 PRO A C 1
ATOM 792 O O . PRO A 1 100 ? -7.093 -11.378 22.765 1.00 96.69 100 PRO A O 1
ATOM 795 N N . LEU A 1 101 ? -7.767 -11.696 20.644 1.00 96.31 101 LEU A N 1
ATOM 796 C CA . LEU A 1 101 ? -6.555 -11.144 20.045 1.00 96.31 101 LEU A CA 1
ATOM 797 C C . LEU A 1 101 ? -6.534 -9.626 20.207 1.00 96.31 101 LEU A C 1
ATOM 799 O O . LEU A 1 101 ? -5.500 -9.091 20.596 1.00 96.31 101 LEU A O 1
ATOM 803 N N . MET A 1 102 ? -7.648 -8.934 19.965 1.00 95.75 102 MET A N 1
ATOM 804 C CA . MET A 1 102 ? -7.723 -7.470 20.083 1.00 95.75 102 MET A CA 1
ATOM 805 C C . MET A 1 102 ? -7.412 -6.973 21.501 1.00 95.75 102 MET A C 1
ATOM 807 O O . MET A 1 102 ? -6.697 -5.983 21.644 1.00 95.75 102 MET A O 1
ATOM 811 N N . VAL A 1 103 ? -7.805 -7.722 22.540 1.00 94.88 103 VAL A N 1
ATOM 812 C CA . VAL A 1 103 ? -7.386 -7.460 23.934 1.00 94.88 103 VAL A CA 1
ATOM 813 C C . VAL A 1 103 ? -5.860 -7.448 24.064 1.00 94.88 103 VAL A C 1
ATOM 815 O O . VAL A 1 103 ? -5.281 -6.527 24.634 1.00 94.88 103 VAL A O 1
ATOM 818 N N . LYS A 1 104 ? -5.176 -8.442 23.485 1.00 94.50 104 LYS A N 1
ATOM 819 C CA . LYS A 1 104 ? -3.707 -8.511 23.519 1.00 94.50 104 LYS A CA 1
ATOM 820 C C . LYS A 1 104 ? -3.033 -7.421 22.697 1.00 94.50 104 LYS A C 1
ATOM 822 O O . LYS A 1 104 ? -1.968 -6.956 23.090 1.00 94.50 104 LYS A O 1
ATOM 827 N N . HIS A 1 105 ? -3.646 -6.985 21.599 1.00 92.62 105 HIS A N 1
ATOM 828 C CA . HIS A 1 105 ? -3.145 -5.839 20.841 1.00 92.62 105 HIS A CA 1
ATOM 829 C C . HIS A 1 105 ? -3.228 -4.561 21.677 1.00 92.62 105 HIS A C 1
ATOM 831 O O . HIS A 1 105 ? -2.240 -3.837 21.763 1.00 92.62 105 HIS A O 1
ATOM 837 N N . ALA A 1 106 ? -4.356 -4.322 22.350 1.00 92.19 106 ALA A N 1
ATOM 838 C CA . ALA A 1 106 ? -4.518 -3.155 23.208 1.00 92.19 106 ALA A CA 1
ATOM 839 C C . ALA A 1 106 ? -3.519 -3.142 24.377 1.00 92.19 106 ALA A C 1
ATOM 841 O O . ALA A 1 106 ? -2.847 -2.135 24.581 1.00 92.19 106 ALA A O 1
ATOM 842 N N . GLU A 1 107 ? -3.326 -4.276 25.065 1.00 90.19 107 GLU A N 1
ATOM 843 C CA . GLU A 1 107 ? -2.327 -4.417 26.141 1.00 90.19 107 GLU A CA 1
ATOM 844 C C . GLU A 1 107 ? -0.895 -4.058 25.691 1.00 90.19 107 GLU A C 1
ATOM 846 O O . GLU A 1 107 ? -0.104 -3.548 26.483 1.00 90.19 107 GLU A O 1
ATOM 851 N N . LEU A 1 108 ? -0.541 -4.340 24.432 1.00 91.31 108 LEU A N 1
ATOM 852 C CA . LEU A 1 108 ? 0.781 -4.034 23.877 1.00 91.31 108 LEU A CA 1
ATOM 853 C C . LEU A 1 108 ? 0.899 -2.588 23.385 1.00 91.31 108 LEU A C 1
ATOM 855 O O . LEU A 1 108 ? 1.975 -1.996 23.481 1.00 91.31 108 LEU A O 1
ATOM 859 N N . LEU A 1 109 ? -0.185 -2.035 22.840 1.00 90.25 109 LEU A N 1
ATOM 860 C CA . LEU A 1 109 ? -0.225 -0.682 22.285 1.00 90.25 109 LEU A CA 1
ATOM 861 C C . LEU A 1 109 ? -0.431 0.400 23.350 1.00 90.25 109 LEU A C 1
ATOM 863 O O . LEU A 1 109 ? -0.098 1.554 23.086 1.00 90.25 109 LEU A O 1
ATOM 867 N N . MET A 1 110 ? -0.934 0.042 24.535 1.00 87.88 110 MET A N 1
ATOM 868 C CA . MET A 1 110 ? -1.126 0.942 25.677 1.00 87.88 110 MET A CA 1
ATOM 869 C C . MET A 1 110 ? -0.141 0.627 26.814 1.00 87.88 110 MET A C 1
ATOM 871 O O . MET A 1 110 ? -0.446 -0.159 27.717 1.00 87.88 110 MET A O 1
ATOM 875 N N . PRO A 1 111 ? 1.065 1.227 26.813 1.00 80.12 111 PRO A N 1
ATOM 876 C CA . PRO A 1 111 ? 1.999 1.103 27.923 1.00 80.1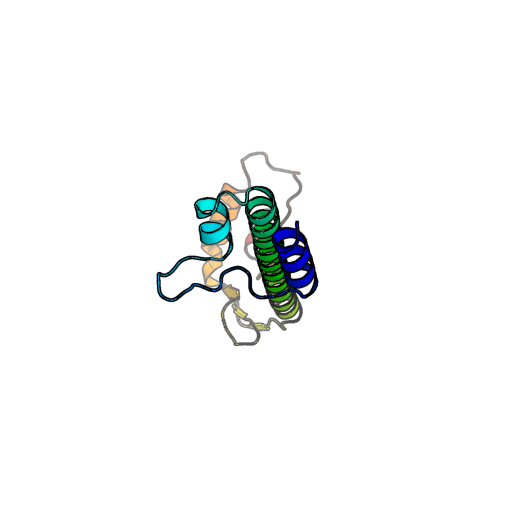2 111 PRO A CA 1
ATOM 877 C C . PRO A 1 111 ? 1.392 1.611 29.233 1.00 80.12 111 PRO A C 1
ATOM 879 O O . PRO A 1 111 ? 0.609 2.556 29.252 1.00 80.12 111 PRO A O 1
ATOM 882 N N . LYS A 1 112 ? 1.832 1.055 30.367 1.00 80.44 112 LYS A N 1
ATOM 883 C CA . LYS A 1 112 ? 1.422 1.553 31.690 1.00 80.44 112 LYS A CA 1
ATOM 884 C C . LYS A 1 112 ? 1.704 3.055 31.819 1.00 80.44 112 LYS A C 1
ATOM 886 O O . LYS A 1 112 ? 2.838 3.482 31.610 1.00 80.44 112 LYS A O 1
ATOM 891 N N . GLY A 1 113 ? 0.693 3.819 32.232 1.00 77.88 113 GLY A N 1
ATOM 892 C CA . GLY A 1 113 ? 0.778 5.276 32.361 1.00 77.88 113 GLY A CA 1
ATOM 893 C C . GLY A 1 113 ? 0.414 6.046 31.089 1.00 77.88 113 GLY A C 1
ATOM 894 O O . GLY A 1 113 ? 0.712 7.233 31.012 1.00 77.88 113 GLY A O 1
ATOM 895 N N . SER A 1 114 ? -0.224 5.402 30.107 1.00 80.75 114 SER A N 1
ATOM 896 C CA . SER A 1 114 ? -0.807 6.054 28.927 1.00 80.75 114 SER A CA 1
ATOM 897 C C . SER A 1 114 ? -2.148 6.754 29.197 1.00 80.75 114 SER A C 1
ATOM 899 O O . SER A 1 114 ? -2.826 7.152 28.252 1.00 80.75 114 SER A O 1
ATOM 901 N N . ASP A 1 115 ? -2.548 6.890 30.463 1.00 82.12 115 ASP A N 1
ATOM 902 C CA . ASP A 1 115 ? -3.797 7.547 30.845 1.00 82.12 115 ASP A CA 1
ATOM 903 C C . ASP A 1 115 ? -3.805 9.001 30.348 1.00 82.12 115 ASP A C 1
ATOM 905 O O . ASP A 1 115 ? -2.879 9.773 30.608 1.00 82.12 115 ASP A O 1
ATOM 909 N N . GLY A 1 116 ? -4.862 9.381 29.628 1.00 81.81 116 GLY A N 1
ATOM 910 C CA . GLY A 1 116 ? -5.021 10.732 29.082 1.00 81.81 116 GLY A CA 1
ATOM 911 C C . GLY A 1 116 ? -4.242 11.020 27.793 1.00 81.81 116 GLY A C 1
ATOM 912 O O . GLY A 1 116 ? -4.161 12.185 27.405 1.00 81.81 116 GLY A O 1
ATOM 913 N N . LEU A 1 117 ? -3.676 10.004 27.131 1.00 88.00 117 LEU A N 1
ATOM 914 C CA . LEU A 1 117 ? -3.134 10.136 25.775 1.00 88.00 117 LEU A CA 1
ATOM 915 C C . LEU A 1 117 ? -4.226 9.976 24.710 1.00 88.00 117 LEU A C 1
ATOM 917 O O . LEU A 1 117 ? -5.207 9.260 24.904 1.00 88.00 117 LEU A O 1
ATOM 921 N N . ASP A 1 118 ? -4.011 10.604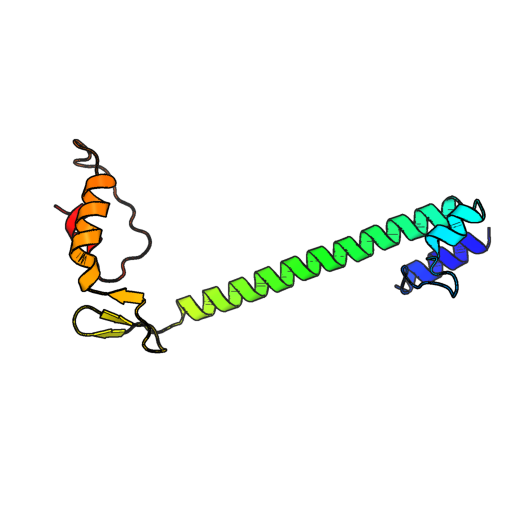 23.555 1.00 90.31 118 ASP A N 1
ATOM 922 C CA . ASP A 1 118 ? -4.884 10.452 22.393 1.00 90.31 118 ASP A CA 1
ATOM 923 C C . ASP A 1 118 ? -4.550 9.172 21.612 1.00 90.31 118 ASP A C 1
ATOM 925 O O . ASP A 1 118 ? -3.382 8.869 21.349 1.00 90.31 118 ASP A O 1
ATOM 929 N N . VAL A 1 119 ? -5.585 8.443 21.190 1.00 90.25 119 VAL A N 1
ATOM 930 C CA . VAL A 1 119 ? -5.463 7.208 20.403 1.00 90.25 119 VAL A CA 1
ATOM 931 C C . VAL A 1 119 ? -5.983 7.439 18.985 1.00 90.25 119 VAL A C 1
ATOM 933 O O . VAL A 1 119 ? -7.094 7.932 18.791 1.00 90.25 119 VAL A O 1
ATOM 936 N N . LEU A 1 120 ? -5.195 7.042 17.980 1.00 92.44 120 LEU A N 1
ATOM 937 C CA . LEU A 1 120 ? -5.609 7.014 16.576 1.00 92.44 120 LEU A CA 1
ATOM 938 C C . LEU A 1 120 ? -5.799 5.565 16.118 1.00 92.44 120 LEU A C 1
ATOM 940 O O . LEU A 1 120 ? -4.823 4.859 15.865 1.00 92.44 120 LEU A O 1
ATOM 944 N N . ASN A 1 121 ? -7.054 5.146 15.959 1.00 92.06 121 ASN A N 1
ATOM 945 C CA . ASN A 1 121 ? -7.390 3.889 15.300 1.00 92.06 121 ASN A CA 1
ATOM 946 C C . ASN A 1 121 ? -7.606 4.114 13.790 1.00 92.06 121 ASN A C 1
ATOM 948 O O . ASN A 1 121 ? -8.423 4.946 13.390 1.00 92.06 121 ASN A O 1
ATOM 952 N N . VAL A 1 122 ? -6.894 3.361 12.946 1.00 93.69 122 VAL A N 1
ATOM 953 C CA . VAL A 1 122 ? -7.056 3.375 11.484 1.00 93.69 122 VAL A CA 1
ATOM 954 C C . VAL A 1 122 ? -7.670 2.048 11.042 1.00 93.69 122 VAL A C 1
ATOM 956 O O . VAL A 1 122 ? -6.962 1.087 10.752 1.00 93.69 122 VAL A O 1
ATOM 959 N N . GLY A 1 123 ? -9.002 2.026 10.972 1.00 91.88 123 GLY A N 1
ATOM 960 C CA . GLY A 1 123 ? -9.793 0.853 10.591 1.00 91.88 123 GLY A CA 1
ATOM 961 C C . GLY A 1 123 ? -10.680 0.363 11.734 1.00 91.88 123 GLY A C 1
ATOM 962 O O . GLY A 1 123 ? -10.282 -0.492 12.512 1.00 91.88 123 GLY A O 1
ATOM 963 N N . PHE A 1 124 ? -11.909 0.884 11.806 1.00 93.69 124 PHE A N 1
ATOM 964 C CA . PHE A 1 124 ? -12.851 0.585 12.895 1.00 93.69 124 PHE A CA 1
ATOM 965 C C . PHE A 1 124 ? -13.275 -0.894 12.951 1.00 93.69 124 PHE A C 1
ATOM 967 O O . PHE A 1 124 ? -13.357 -1.492 14.021 1.00 93.69 124 PHE A O 1
ATOM 974 N N . GLY A 1 125 ? -13.548 -1.504 11.792 1.00 94.88 125 GLY A N 1
ATOM 975 C CA . GLY A 1 125 ? -13.995 -2.894 11.719 1.00 94.88 125 GLY A CA 1
ATOM 976 C C . GLY A 1 125 ? -15.278 -3.139 12.528 1.00 94.88 125 GLY A C 1
ATOM 977 O O . GLY A 1 125 ? -16.321 -2.539 12.250 1.00 94.88 125 GLY A O 1
ATOM 978 N N . LEU A 1 126 ? -15.187 -4.033 13.517 1.00 95.81 126 LEU A N 1
ATOM 979 C CA . LEU A 1 126 ? -16.242 -4.371 14.482 1.00 95.81 126 LEU A CA 1
ATOM 980 C C . LEU A 1 126 ? -16.153 -3.579 15.804 1.00 95.81 126 LEU A C 1
ATOM 982 O O . LEU A 1 126 ? -16.974 -3.804 16.689 1.00 95.81 126 LEU A O 1
ATOM 986 N N . GLY A 1 127 ? -15.172 -2.686 15.979 1.00 94.31 127 GLY A N 1
ATOM 987 C CA . GLY A 1 127 ? -15.004 -1.901 17.212 1.00 94.31 127 GLY A CA 1
ATOM 988 C C . GLY A 1 127 ? -14.435 -2.682 18.408 1.00 94.31 127 GLY A C 1
ATOM 989 O O . GLY A 1 127 ? -14.526 -2.234 19.554 1.00 94.31 127 GLY A O 1
ATOM 990 N N . LEU A 1 128 ? -13.876 -3.874 18.163 1.00 95.12 128 LEU A N 1
ATOM 991 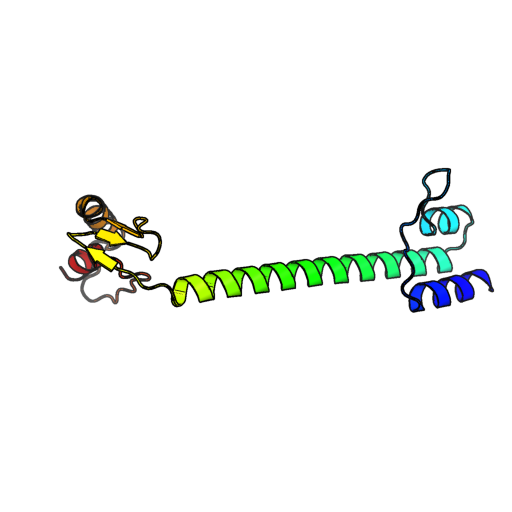C CA . LEU A 1 128 ? -13.388 -4.774 19.216 1.00 95.12 128 LEU A CA 1
ATOM 992 C C . LEU A 1 128 ? -12.225 -4.155 20.000 1.00 95.12 128 LEU A C 1
ATOM 994 O O . LEU A 1 128 ? -12.232 -4.179 21.226 1.00 95.12 128 LEU A O 1
ATOM 998 N N . VAL A 1 129 ? -11.242 -3.580 19.298 1.00 94.56 129 VAL A N 1
ATOM 999 C CA . VAL A 1 129 ? -10.070 -2.952 19.930 1.00 94.56 129 VAL A CA 1
ATOM 1000 C C . VAL A 1 129 ? -10.400 -1.585 20.527 1.00 94.56 129 VAL A C 1
ATOM 1002 O O . VAL A 1 129 ? -9.873 -1.234 21.577 1.00 94.56 129 VAL A O 1
ATOM 1005 N N . ASP A 1 130 ? -11.324 -0.834 19.921 1.00 93.25 130 ASP A N 1
ATOM 1006 C CA . ASP A 1 130 ? -11.759 0.471 20.429 1.00 93.25 130 ASP A CA 1
ATOM 1007 C C . ASP A 1 130 ? -12.350 0.354 21.836 1.00 93.25 130 ASP A C 1
ATOM 1009 O O . ASP A 1 130 ? -12.086 1.187 22.699 1.00 93.25 130 ASP A O 1
ATOM 1013 N N . THR A 1 131 ? -13.090 -0.727 22.095 1.00 89.75 131 THR A N 1
ATOM 1014 C CA . THR A 1 131 ? -13.632 -1.016 23.429 1.00 89.75 131 THR A CA 1
ATOM 1015 C C . THR A 1 131 ? -12.527 -1.230 24.463 1.00 89.75 131 THR A C 1
ATOM 1017 O O . THR A 1 131 ? -12.743 -0.950 25.635 1.00 89.75 131 THR A O 1
ATOM 1020 N N . GLU A 1 132 ? -11.348 -1.704 24.059 1.00 90.38 132 GLU A N 1
ATOM 1021 C CA . GLU A 1 132 ? -10.199 -1.877 24.952 1.00 90.38 132 GLU A CA 1
ATOM 1022 C C . GLU A 1 132 ? -9.444 -0.566 25.180 1.00 90.38 132 GLU A C 1
ATOM 1024 O O . GLU A 1 132 ? -8.999 -0.318 26.294 1.00 90.38 132 GLU A O 1
ATOM 1029 N N . PHE A 1 133 ? -9.346 0.295 24.163 1.00 87.81 133 PHE A N 1
ATOM 1030 C CA . PHE A 1 133 ? -8.698 1.606 24.283 1.00 87.81 133 PHE A CA 1
ATOM 1031 C C . PHE A 1 133 ? -9.470 2.607 25.150 1.00 87.81 133 PHE A C 1
ATOM 1033 O O . PHE A 1 133 ? -8.885 3.566 25.646 1.00 87.81 133 PHE A O 1
ATOM 1040 N N . LEU A 1 134 ? -10.779 2.404 25.317 1.00 81.50 134 LEU A N 1
ATOM 1041 C CA . LEU A 1 134 ? -11.653 3.258 26.127 1.00 81.50 134 LEU A CA 1
ATOM 1042 C C . LEU A 1 134 ? -11.793 2.798 27.590 1.00 81.50 134 LEU A C 1
ATOM 1044 O O . LEU A 1 134 ? -12.563 3.413 28.333 1.00 81.50 134 LEU A O 1
ATOM 1048 N N . LYS A 1 135 ? -11.121 1.712 27.988 1.00 76.44 135 LYS A N 1
ATOM 1049 C CA . LYS A 1 135 ? -11.110 1.211 29.373 1.00 76.44 135 LYS A CA 1
ATOM 1050 C C . LYS A 1 135 ? -10.087 1.948 30.221 1.00 76.44 135 LYS A C 1
ATOM 1052 O O . LYS A 1 135 ? -10.429 2.203 31.397 1.00 76.44 135 LYS A O 1
#

Organism: Noctiluca scintillans (NCBI:txid2966)

Sequence (135 aa):
SDAVEAVSVLVEAHTVWDVTDAEGRIPADVAFTAGHQRSFDLLTLYGCSVIRAEIDDGHEREAKRQRTIHFSYLQEKLRYEDERLLDADGRGVMMGWEAPLMVKHAELLMPKGSDGLDVLNVGFGLGLVDTEFLK